Protein AF-A0A3D6EJQ8-F1 (afdb_monomer)

Secondary structure (DSSP, 8-state):
--------EEEEE---TTS--EEEEEEEEETTEEEEEEEETTEEEEEEES--TT--HHHHHHHS-HHHHHHHHHTT----HHHHHHHHHHHHHHHHHHHHHHH-

Foldseek 3Di:
DDDDDFDKDWDWDPPQPPWAIKIWIKGQPDQQWIKIWIDTPNDIFIAITPHQPRDGPLVSLLPDDLLVVLPRRCDPPDDDPVVSVVSSSVSVSSSVVSCVVVVD

Structure (mmCIF, N/CA/C/O backbone):
data_AF-A0A3D6EJQ8-F1
#
_entry.id   AF-A0A3D6EJQ8-F1
#
loop_
_atom_site.group_PDB
_atom_site.id
_atom_site.type_symbol
_atom_site.label_atom_id
_atom_site.label_alt_id
_atom_site.label_comp_id
_atom_site.label_asym_id
_atom_site.label_entity_id
_atom_site.label_seq_id
_atom_site.pdbx_PDB_ins_code
_atom_site.Cartn_x
_atom_site.Cartn_y
_atom_site.Cartn_z
_atom_site.occupancy
_atom_site.B_iso_or_equiv
_atom_site.auth_seq_id
_atom_site.auth_comp_id
_atom_site.auth_asym_id
_atom_site.auth_atom_id
_atom_site.pdbx_PDB_model_num
ATOM 1 N N . MET A 1 1 ? -11.496 0.581 -29.622 1.00 76.62 1 MET A N 1
ATOM 2 C CA . MET A 1 1 ? -11.106 0.164 -28.257 1.00 76.62 1 MET A CA 1
ATOM 3 C C . MET A 1 1 ? -9.927 -0.787 -28.385 1.00 76.62 1 MET A C 1
ATOM 5 O O . MET A 1 1 ? -10.052 -1.755 -29.121 1.00 76.62 1 MET A O 1
ATOM 9 N N . ARG A 1 2 ? -8.780 -0.485 -27.765 1.00 83.88 2 ARG A N 1
ATOM 10 C CA . ARG A 1 2 ? -7.603 -1.372 -27.737 1.00 83.88 2 ARG A CA 1
ATOM 11 C C . ARG A 1 2 ? -7.478 -1.941 -26.328 1.00 83.88 2 ARG A C 1
ATOM 13 O O . ARG A 1 2 ? -7.532 -1.176 -25.372 1.00 83.88 2 ARG A O 1
ATOM 20 N N . THR A 1 3 ? -7.330 -3.254 -26.213 1.00 88.00 3 THR A N 1
ATOM 21 C CA . THR A 1 3 ? -7.121 -3.951 -24.939 1.00 88.00 3 THR A CA 1
ATOM 22 C C . THR A 1 3 ? -5.643 -4.279 -24.775 1.00 88.00 3 THR A C 1
ATOM 24 O O . THR A 1 3 ? -5.013 -4.780 -25.705 1.00 88.00 3 THR A O 1
ATOM 27 N N . GLU A 1 4 ? -5.096 -4.006 -23.598 1.00 87.50 4 GLU A N 1
ATOM 28 C CA . GLU A 1 4 ? -3.746 -4.404 -23.209 1.00 87.50 4 GLU A CA 1
ATOM 29 C C . GLU A 1 4 ? -3.850 -5.261 -21.951 1.00 87.50 4 GLU A C 1
ATOM 31 O O . GLU A 1 4 ? -4.509 -4.874 -20.986 1.00 87.50 4 GLU A O 1
ATOM 36 N N . HIS A 1 5 ? -3.213 -6.429 -21.972 1.00 83.81 5 HIS A N 1
ATOM 37 C CA . HIS A 1 5 ? -3.108 -7.272 -20.793 1.00 83.81 5 HIS A CA 1
ATOM 38 C C . HIS A 1 5 ? -1.903 -6.822 -19.970 1.00 83.81 5 HIS A C 1
ATOM 40 O O . HIS A 1 5 ? -0.787 -6.782 -20.486 1.00 83.81 5 HIS A O 1
ATOM 46 N N . ARG A 1 6 ? -2.123 -6.498 -18.695 1.00 84.31 6 ARG A N 1
ATOM 47 C CA . ARG A 1 6 ? -1.051 -6.125 -17.769 1.00 84.31 6 ARG A CA 1
ATOM 48 C C . ARG A 1 6 ? -0.988 -7.134 -16.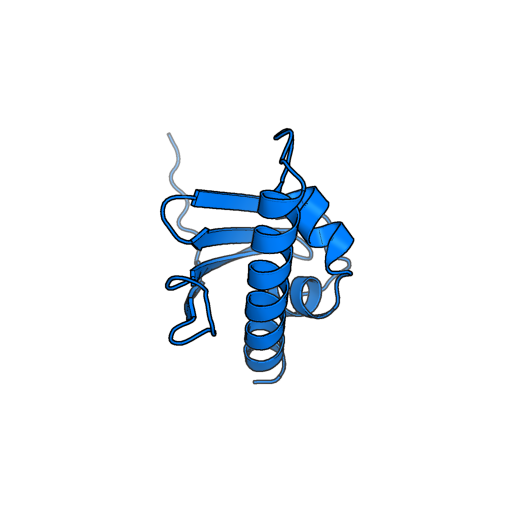628 1.00 84.31 6 ARG A C 1
ATOM 50 O O . ARG A 1 6 ? -2.031 -7.403 -16.032 1.00 84.31 6 ARG A O 1
ATOM 57 N N . PRO A 1 7 ? 0.192 -7.699 -16.327 1.00 88.00 7 PRO A N 1
ATOM 58 C CA . PRO A 1 7 ? 0.337 -8.590 -15.190 1.00 88.00 7 PRO A CA 1
ATOM 59 C C . PRO A 1 7 ? 0.071 -7.832 -13.885 1.00 88.00 7 PRO A C 1
ATOM 61 O O . PRO A 1 7 ? 0.366 -6.642 -13.757 1.00 88.00 7 PRO A O 1
ATOM 64 N N . ALA A 1 8 ? -0.502 -8.539 -12.921 1.00 94.06 8 ALA A N 1
ATOM 65 C CA . ALA A 1 8 ? -0.690 -8.075 -11.558 1.00 94.06 8 ALA A CA 1
ATOM 66 C C . ALA A 1 8 ? -0.383 -9.242 -10.622 1.00 94.06 8 ALA A C 1
ATOM 68 O O . ALA A 1 8 ? -0.795 -10.370 -10.899 1.00 94.06 8 ALA A O 1
ATOM 69 N N . ALA A 1 9 ? 0.328 -8.974 -9.532 1.00 94.62 9 ALA A N 1
ATOM 70 C CA . ALA A 1 9 ? 0.430 -9.920 -8.435 1.00 94.62 9 ALA A CA 1
ATOM 71 C C . ALA A 1 9 ? -0.667 -9.598 -7.419 1.00 94.62 9 ALA A C 1
ATOM 73 O O . ALA A 1 9 ? -0.970 -8.433 -7.164 1.00 94.62 9 ALA A O 1
ATOM 74 N N . ALA A 1 10 ? -1.285 -10.636 -6.869 1.00 95.81 10 ALA A N 1
ATOM 75 C CA . ALA A 1 10 ? -2.322 -10.506 -5.861 1.00 95.81 10 ALA A CA 1
ATOM 76 C C . ALA A 1 10 ? -2.046 -11.491 -4.731 1.00 95.81 10 ALA A C 1
ATOM 78 O O . ALA A 1 10 ? -1.714 -12.650 -4.981 1.00 95.81 10 ALA A O 1
ATOM 79 N N . PHE A 1 11 ? -2.179 -11.023 -3.498 1.00 96.81 11 PHE A N 1
ATOM 80 C CA . PHE A 1 11 ? -2.022 -11.842 -2.306 1.00 96.81 11 PHE A CA 1
ATOM 81 C C . PHE A 1 11 ? -2.914 -11.318 -1.184 1.00 96.81 11 PHE A C 1
ATOM 83 O O . PHE A 1 11 ? -3.415 -10.193 -1.233 1.00 96.81 11 PHE A O 1
ATOM 90 N N . VAL A 1 12 ? -3.128 -12.160 -0.177 1.00 97.88 12 VAL A N 1
ATOM 91 C CA . VAL A 1 12 ? -3.998 -11.857 0.958 1.00 97.88 12 VAL A CA 1
ATOM 92 C C . VAL A 1 12 ? -3.186 -11.974 2.235 1.00 97.88 12 VAL A C 1
ATOM 94 O O . VAL A 1 12 ? -2.574 -13.012 2.481 1.00 97.88 12 VAL A O 1
ATOM 97 N N . LEU A 1 13 ? -3.194 -10.924 3.054 1.00 97.69 13 LEU A N 1
ATOM 98 C CA . LEU A 1 13 ? -2.710 -11.015 4.427 1.00 97.69 13 LEU A CA 1
ATOM 99 C C . LEU A 1 13 ? -3.844 -11.539 5.306 1.00 97.69 13 LEU A C 1
ATOM 101 O O . LEU A 1 13 ? -4.893 -10.900 5.427 1.00 97.69 13 LEU A O 1
ATOM 105 N N . LEU A 1 14 ? -3.619 -12.699 5.911 1.00 96.50 14 LEU A N 1
ATOM 106 C CA . LEU A 1 14 ? -4.532 -13.333 6.856 1.00 96.50 14 LEU A CA 1
ATOM 107 C C . LEU A 1 14 ? -3.998 -13.174 8.281 1.00 96.50 14 LEU A C 1
ATOM 109 O O . LEU A 1 14 ? -2.811 -12.936 8.482 1.00 96.50 14 LEU A O 1
ATOM 113 N N . GLU A 1 15 ? -4.892 -13.303 9.261 1.00 95.25 15 GLU A N 1
ATOM 114 C CA . GLU A 1 15 ? -4.539 -13.374 10.689 1.00 95.25 15 GLU A CA 1
ATOM 115 C C . GLU A 1 15 ? -3.775 -12.150 11.233 1.00 95.25 15 GLU A C 1
ATOM 117 O O . GLU A 1 15 ? -3.103 -12.228 12.261 1.00 95.25 15 GLU A O 1
ATOM 122 N N . VAL A 1 16 ? -3.916 -10.983 10.593 1.00 96.75 16 VAL A N 1
ATOM 123 C CA . VAL A 1 16 ? -3.346 -9.730 11.104 1.00 96.75 16 VAL A CA 1
ATOM 124 C C . VAL A 1 16 ? -4.162 -9.267 12.322 1.00 96.75 16 VAL A C 1
ATOM 126 O O . VAL A 1 16 ? -5.358 -8.994 12.183 1.00 96.75 16 VAL A O 1
ATOM 129 N N . PRO A 1 17 ? -3.568 -9.143 13.527 1.00 95.06 17 PRO A N 1
ATOM 130 C CA . PRO A 1 17 ? -4.331 -8.877 14.743 1.00 95.06 17 PRO A CA 1
ATOM 131 C C . PRO A 1 17 ? -5.204 -7.619 14.660 1.00 95.06 17 PRO A C 1
ATOM 133 O O . PRO A 1 17 ? -4.719 -6.495 14.482 1.00 95.06 17 PRO A O 1
ATOM 136 N N . GLY A 1 18 ? -6.513 -7.819 14.836 1.00 94.25 18 GLY A N 1
ATOM 137 C CA . GLY A 1 18 ? -7.519 -6.760 14.857 1.00 94.25 18 GLY A CA 1
ATOM 138 C C . GLY A 1 18 ? -7.747 -6.067 13.511 1.00 94.25 18 GLY A C 1
ATOM 139 O O . GLY A 1 18 ? -8.128 -4.894 13.530 1.00 94.25 18 GLY A O 1
ATOM 140 N N . LEU A 1 19 ? -7.453 -6.736 12.392 1.00 97.12 19 LEU A N 1
ATOM 141 C CA . LEU A 1 19 ? -7.822 -6.334 11.034 1.00 97.12 19 LEU A CA 1
ATOM 142 C C . LEU A 1 19 ? -8.520 -7.503 10.329 1.00 97.12 19 LEU A C 1
ATOM 144 O O . LEU A 1 19 ? -8.193 -8.666 10.558 1.00 97.12 19 LEU A O 1
ATOM 148 N N . ASP A 1 20 ? -9.471 -7.182 9.461 1.00 97.44 20 ASP A N 1
ATOM 149 C CA . ASP A 1 20 ? -10.025 -8.130 8.498 1.00 97.44 20 ASP A CA 1
ATOM 150 C C . ASP A 1 20 ? -8.960 -8.536 7.462 1.00 97.44 20 ASP A C 1
ATOM 152 O O . ASP A 1 20 ? -7.960 -7.823 7.307 1.00 97.44 20 ASP A O 1
ATOM 156 N N . PRO A 1 21 ? -9.159 -9.644 6.721 1.00 98.06 21 PRO A N 1
ATOM 157 C CA . PRO A 1 21 ? -8.275 -10.020 5.624 1.00 98.06 21 PRO A CA 1
ATOM 158 C C . PRO A 1 21 ? -7.985 -8.844 4.688 1.00 98.06 21 PRO A C 1
ATOM 160 O O . PRO A 1 21 ? -8.900 -8.140 4.251 1.00 98.06 21 PRO A O 1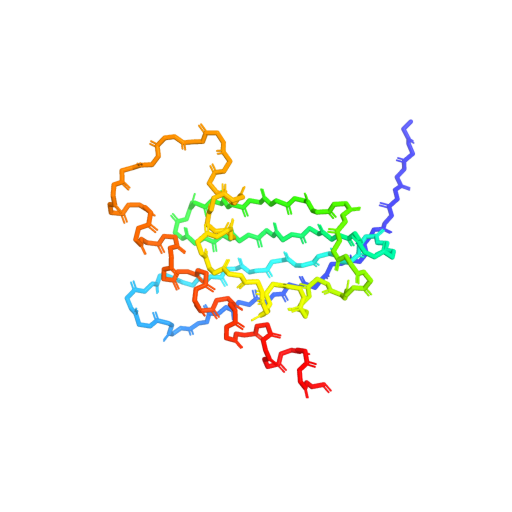
ATOM 163 N N . ILE A 1 22 ? -6.703 -8.632 4.393 1.00 98.44 22 ILE A N 1
ATOM 164 C CA . ILE A 1 22 ? -6.246 -7.519 3.560 1.00 98.44 22 ILE A CA 1
ATOM 165 C C . ILE A 1 22 ? -5.886 -8.083 2.190 1.00 98.44 22 ILE A C 1
ATOM 167 O O . ILE A 1 22 ? -4.876 -8.775 2.052 1.00 98.44 22 ILE A O 1
ATOM 171 N N . ASN A 1 23 ? -6.692 -7.782 1.174 1.00 98.25 23 ASN A N 1
ATOM 172 C CA . ASN A 1 23 ? -6.356 -8.108 -0.208 1.00 98.25 23 ASN A CA 1
ATOM 173 C C . ASN A 1 23 ? -5.414 -7.037 -0.751 1.00 98.25 23 ASN A C 1
ATOM 175 O O . ASN A 1 23 ? -5.713 -5.844 -0.681 1.00 98.25 23 ASN A O 1
ATOM 179 N N . VAL A 1 24 ? -4.285 -7.460 -1.308 1.00 98.31 24 VAL A N 1
ATOM 180 C CA . VAL A 1 24 ? -3.275 -6.571 -1.876 1.00 98.31 24 VAL A CA 1
ATOM 181 C C . VAL A 1 24 ? -3.036 -6.963 -3.319 1.00 98.31 24 VAL A C 1
ATOM 183 O O . VAL A 1 24 ? -2.732 -8.116 -3.616 1.00 98.31 24 VAL A O 1
ATOM 186 N N . ILE A 1 25 ? -3.156 -5.990 -4.217 1.00 97.81 25 ILE A N 1
ATOM 187 C CA . ILE A 1 25 ? -2.858 -6.147 -5.638 1.00 97.81 25 ILE A CA 1
ATOM 188 C C . ILE A 1 25 ? -1.764 -5.149 -6.000 1.00 97.81 25 ILE A C 1
ATOM 190 O O . ILE A 1 25 ? -1.899 -3.941 -5.779 1.00 97.81 25 ILE A O 1
ATOM 194 N N . THR A 1 26 ? -0.683 -5.656 -6.579 1.00 96.69 26 THR A N 1
ATOM 195 C CA . THR A 1 26 ? 0.456 -4.875 -7.052 1.00 96.69 26 THR A CA 1
ATOM 196 C C . THR A 1 26 ? 0.593 -4.990 -8.558 1.00 96.69 26 THR A C 1
ATOM 198 O O . THR A 1 26 ? 0.402 -6.052 -9.154 1.00 96.69 26 THR A O 1
ATOM 201 N N . GLN A 1 27 ? 0.928 -3.872 -9.191 1.00 95.25 27 GLN A N 1
ATOM 202 C CA . GLN A 1 27 ? 1.227 -3.820 -10.615 1.00 95.25 27 GLN A CA 1
ATOM 203 C C . GLN A 1 27 ? 2.503 -3.013 -10.820 1.00 95.25 27 GLN A C 1
ATOM 205 O O . GLN A 1 27 ? 2.508 -1.813 -10.549 1.00 95.25 27 GLN A O 1
ATOM 210 N N . ASP A 1 28 ? 3.557 -3.649 -11.323 1.00 93.69 28 ASP A N 1
ATOM 211 C CA . ASP A 1 28 ? 4.719 -2.959 -11.883 1.00 93.69 28 ASP A CA 1
ATOM 212 C C . ASP A 1 28 ? 4.386 -2.587 -13.335 1.00 93.69 28 ASP A C 1
ATOM 214 O O . ASP A 1 28 ? 4.196 -3.453 -14.191 1.00 93.69 28 ASP A O 1
ATOM 218 N N . LEU A 1 29 ? 4.216 -1.291 -13.599 1.00 90.19 29 LEU A N 1
ATOM 219 C CA . LEU A 1 29 ? 3.650 -0.775 -14.853 1.00 90.19 29 LEU A CA 1
ATOM 220 C C . LEU A 1 29 ? 4.708 -0.243 -15.827 1.00 90.19 29 LEU A C 1
ATOM 222 O O . LEU A 1 29 ? 4.396 -0.018 -16.995 1.00 90.19 29 LEU A O 1
ATOM 226 N N . GLY A 1 30 ? 5.944 -0.080 -15.366 1.00 84.38 30 GLY A N 1
ATOM 227 C CA . GLY A 1 30 ? 7.064 0.413 -16.154 1.00 84.38 30 GLY A CA 1
ATOM 228 C C . GLY A 1 30 ? 8.272 0.723 -15.268 1.00 84.38 30 GLY A C 1
ATOM 229 O O . GLY A 1 30 ? 8.204 0.564 -14.046 1.00 84.38 30 GLY A O 1
ATOM 230 N N . PRO A 1 31 ? 9.395 1.173 -15.852 1.00 80.81 31 PRO A N 1
ATOM 231 C CA . PRO A 1 31 ? 10.553 1.609 -15.081 1.00 80.81 31 PRO A CA 1
ATOM 232 C C . PRO A 1 31 ? 10.168 2.765 -14.149 1.00 80.81 31 PRO A C 1
ATOM 234 O O . PRO A 1 31 ? 9.857 3.857 -14.611 1.00 80.81 31 PRO A O 1
ATOM 237 N N . SER A 1 32 ? 10.224 2.544 -12.834 1.00 89.12 32 SER A N 1
ATOM 238 C CA . SER A 1 32 ? 9.779 3.508 -11.810 1.00 89.12 32 SER A CA 1
ATOM 239 C C . SER A 1 32 ? 8.271 3.793 -11.779 1.00 89.12 32 SER A C 1
ATOM 241 O O . SER A 1 32 ? 7.869 4.795 -11.184 1.00 89.12 32 SER A O 1
ATOM 243 N N . GLU A 1 33 ? 7.435 2.941 -12.377 1.00 94.31 33 GLU A N 1
ATOM 244 C CA . GLU A 1 33 ? 5.979 3.113 -12.385 1.00 94.31 33 GLU A CA 1
ATOM 245 C C . GLU A 1 33 ? 5.268 1.913 -11.766 1.00 94.31 33 GLU A C 1
ATOM 247 O O . GLU A 1 33 ? 5.540 0.762 -12.112 1.00 94.31 33 GLU A O 1
ATOM 252 N N . GLY A 1 34 ? 4.314 2.169 -10.874 1.00 95.50 34 GLY A N 1
ATOM 253 C CA . GLY A 1 34 ? 3.591 1.097 -10.208 1.00 95.50 34 GLY A CA 1
ATOM 254 C C . GLY A 1 34 ? 2.258 1.525 -9.618 1.00 95.50 34 GLY A C 1
ATOM 255 O O . GLY A 1 34 ? 2.006 2.703 -9.360 1.00 95.50 34 GLY A O 1
ATOM 256 N N . ARG A 1 35 ? 1.374 0.550 -9.414 1.00 97.25 35 ARG A N 1
ATOM 257 C CA . ARG A 1 35 ? 0.071 0.740 -8.775 1.00 97.25 35 ARG A CA 1
ATOM 258 C C . ARG A 1 35 ? -0.123 -0.254 -7.644 1.00 97.25 35 ARG A C 1
ATOM 260 O O . ARG A 1 35 ? 0.025 -1.456 -7.843 1.00 97.25 35 ARG A O 1
ATOM 267 N N . LEU A 1 36 ? -0.534 0.268 -6.495 1.00 97.81 36 LEU A N 1
ATOM 268 C CA . LEU A 1 36 ? -0.967 -0.513 -5.345 1.00 97.81 36 LEU A CA 1
ATOM 269 C C . LEU A 1 36 ? -2.476 -0.367 -5.183 1.00 97.81 36 LEU A C 1
ATOM 271 O O . LEU A 1 36 ? -2.997 0.749 -5.255 1.00 97.81 36 LEU A O 1
ATOM 275 N N . ILE A 1 37 ? -3.159 -1.482 -4.956 1.00 98.12 37 ILE A N 1
ATOM 276 C CA . ILE A 1 37 ? -4.570 -1.536 -4.581 1.00 98.12 37 ILE A CA 1
ATOM 277 C C . ILE A 1 37 ? -4.660 -2.386 -3.318 1.00 98.12 37 ILE A C 1
ATOM 279 O O . ILE A 1 37 ? -4.110 -3.484 -3.270 1.00 98.12 37 ILE A O 1
ATOM 283 N N . ILE A 1 38 ? -5.330 -1.863 -2.300 1.00 98.25 38 ILE A N 1
ATOM 284 C CA . ILE A 1 38 ? -5.558 -2.535 -1.027 1.00 98.25 38 ILE A CA 1
ATOM 285 C C . ILE A 1 38 ? -7.054 -2.549 -0.770 1.00 98.25 38 ILE A C 1
ATOM 287 O O . ILE A 1 38 ? -7.693 -1.503 -0.860 1.00 98.25 38 ILE A O 1
ATOM 291 N N . GLU A 1 39 ? -7.596 -3.699 -0.400 1.00 98.06 39 GLU A N 1
ATOM 292 C CA . GLU A 1 39 ? -8.965 -3.836 0.079 1.00 98.06 39 GLU A CA 1
ATOM 293 C C . GLU A 1 39 ? -8.971 -4.474 1.469 1.00 98.06 39 GLU A C 1
ATOM 295 O O . GLU A 1 39 ? -8.290 -5.470 1.705 1.00 98.06 39 GLU A O 1
ATOM 300 N N . CYS A 1 40 ? -9.738 -3.897 2.391 1.00 97.75 40 CYS A N 1
ATOM 301 C CA . CYS A 1 40 ? -9.941 -4.432 3.735 1.00 97.75 40 CYS A CA 1
ATOM 302 C C . CYS A 1 40 ? -11.319 -3.985 4.246 1.00 97.75 40 CYS A C 1
ATOM 304 O O . CYS A 1 40 ? -11.651 -2.801 4.174 1.00 97.75 40 CYS A O 1
ATOM 306 N N . PHE A 1 41 ? -12.134 -4.929 4.727 1.00 94.25 41 PHE A N 1
ATOM 307 C CA . PHE A 1 41 ? -13.487 -4.685 5.254 1.00 94.25 41 PHE A CA 1
ATOM 308 C C . PHE A 1 41 ? -14.368 -3.774 4.368 1.00 94.25 41 PHE A C 1
ATOM 310 O O . PHE A 1 41 ? -14.897 -2.753 4.812 1.00 94.25 41 PHE A O 1
ATOM 317 N N . GLY A 1 42 ? -14.486 -4.104 3.076 1.00 90.81 42 GLY A N 1
ATOM 318 C CA . GLY A 1 42 ? -15.313 -3.358 2.114 1.00 90.81 42 GLY A CA 1
ATOM 319 C C . GLY A 1 42 ? -14.810 -1.948 1.773 1.00 90.81 42 GLY A C 1
ATOM 320 O O . GLY A 1 42 ? -15.469 -1.229 1.023 1.00 90.81 42 GLY A O 1
ATOM 321 N N . GLN A 1 43 ? -13.658 -1.539 2.309 1.00 94.12 43 GLN A N 1
ATOM 322 C CA . GLN A 1 43 ? -12.956 -0.322 1.919 1.00 94.12 43 GLN A CA 1
ATOM 323 C C . GLN A 1 43 ? -11.839 -0.663 0.942 1.00 94.12 43 GLN A C 1
ATOM 325 O O . GLN A 1 43 ? -11.203 -1.711 1.051 1.00 94.12 43 GLN A O 1
ATOM 330 N N . THR A 1 44 ? -11.572 0.250 0.011 1.00 95.94 44 THR A N 1
ATOM 331 C CA . THR A 1 44 ? -10.507 0.098 -0.977 1.00 95.94 44 THR A CA 1
ATOM 332 C C . THR A 1 44 ? -9.699 1.378 -1.080 1.00 95.94 44 THR A C 1
ATOM 334 O O . THR A 1 44 ? -10.255 2.473 -1.173 1.00 95.94 44 THR A O 1
ATOM 337 N N . TRP A 1 45 ? -8.381 1.229 -1.130 1.00 97.25 45 TRP A N 1
ATOM 338 C CA . TRP A 1 45 ? -7.443 2.309 -1.385 1.00 97.25 45 TRP A CA 1
ATOM 339 C C . TRP A 1 45 ? -6.573 1.940 -2.572 1.00 97.25 45 TRP A C 1
ATOM 341 O O . TRP A 1 45 ? -6.040 0.836 -2.644 1.00 97.25 45 TRP A O 1
ATOM 351 N N . SER A 1 46 ? -6.412 2.867 -3.508 1.00 97.06 46 SER A N 1
ATOM 352 C CA . SER A 1 46 ? -5.566 2.647 -4.673 1.00 97.06 46 SER A CA 1
ATOM 353 C C . SER A 1 46 ? -4.770 3.889 -4.994 1.00 97.06 46 SER A C 1
ATOM 355 O O . SER A 1 46 ? -5.328 4.988 -5.006 1.00 97.06 46 SER A O 1
ATOM 357 N N . TYR A 1 47 ? -3.496 3.716 -5.320 1.00 97.81 47 TYR A N 1
ATOM 358 C CA . TYR A 1 47 ? -2.678 4.819 -5.790 1.00 97.81 47 TYR A CA 1
ATOM 359 C C . TYR A 1 47 ? 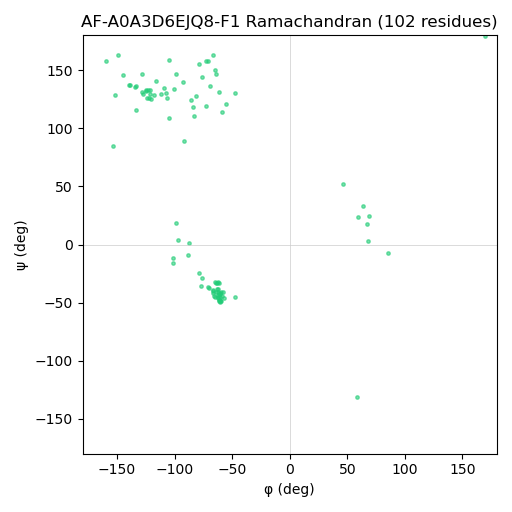-1.684 4.357 -6.852 1.00 97.81 47 TYR A C 1
ATOM 361 O O . TYR A 1 47 ? -1.191 3.228 -6.830 1.00 97.81 47 TYR A O 1
ATOM 369 N N . TYR A 1 48 ? -1.427 5.251 -7.803 1.00 96.75 48 TYR A N 1
ATOM 370 C CA . TYR A 1 48 ? -0.461 5.073 -8.877 1.00 96.75 48 TYR A CA 1
ATOM 371 C C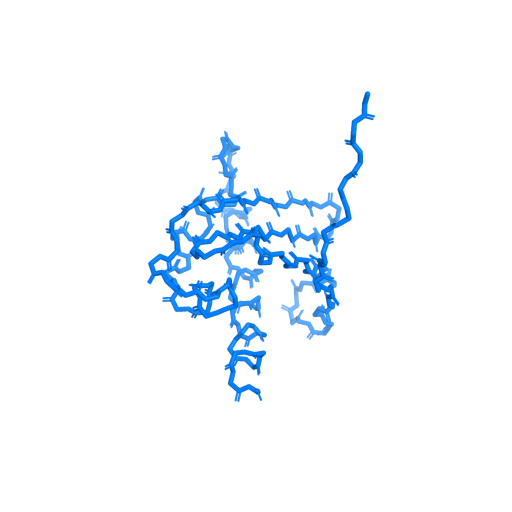 . TYR A 1 48 ? 0.714 6.028 -8.679 1.00 96.75 48 TYR A C 1
ATOM 373 O O . TYR A 1 48 ? 0.523 7.239 -8.544 1.00 96.75 48 TYR A O 1
ATOM 381 N N . TRP A 1 49 ? 1.925 5.488 -8.731 1.00 96.81 49 TRP A N 1
ATOM 382 C CA . TRP A 1 49 ? 3.160 6.257 -8.776 1.00 96.81 49 TRP A CA 1
ATOM 383 C C . TRP A 1 49 ? 3.750 6.176 -10.179 1.00 96.81 49 TRP A C 1
ATOM 385 O O . TRP A 1 49 ? 3.980 5.084 -10.684 1.00 96.81 49 TRP A O 1
ATOM 395 N N . GLY A 1 50 ? 4.023 7.336 -10.781 1.00 95.00 50 GLY A N 1
ATOM 396 C CA . GLY A 1 50 ? 4.761 7.446 -12.047 1.00 95.00 50 GLY A CA 1
ATOM 397 C C . GLY A 1 50 ? 6.253 7.754 -11.873 1.00 95.00 50 GLY A C 1
ATOM 398 O O . GLY A 1 50 ? 6.940 8.026 -12.847 1.00 95.00 50 GLY A O 1
ATOM 399 N N . ALA A 1 51 ? 6.738 7.811 -10.628 1.00 92.12 51 ALA A N 1
ATOM 400 C CA . ALA A 1 51 ? 8.128 8.121 -10.307 1.00 92.12 51 ALA A CA 1
ATOM 401 C C . ALA A 1 51 ? 8.527 7.490 -8.960 1.00 92.12 51 ALA A C 1
ATOM 403 O O . ALA A 1 51 ? 8.458 8.134 -7.916 1.00 92.12 51 ALA A O 1
ATOM 404 N N . MET A 1 52 ? 8.936 6.221 -8.995 1.00 94.12 52 MET A N 1
ATOM 405 C CA . MET A 1 52 ? 9.430 5.435 -7.848 1.00 94.12 52 MET A CA 1
ATOM 406 C C . MET A 1 52 ? 10.969 5.364 -7.776 1.00 94.12 52 MET A C 1
ATOM 408 O O . MET A 1 52 ? 11.525 4.481 -7.136 1.00 94.12 52 MET A O 1
ATOM 412 N N . GLY A 1 53 ? 11.682 6.263 -8.464 1.00 87.25 53 GLY A N 1
ATOM 413 C CA . GLY A 1 53 ? 13.144 6.373 -8.348 1.00 87.25 53 GLY A CA 1
ATOM 414 C C . GLY A 1 53 ? 13.931 5.138 -8.811 1.00 87.25 53 GLY A C 1
ATOM 415 O O . GLY A 1 53 ? 14.969 4.831 -8.238 1.00 87.25 53 GLY A O 1
ATOM 416 N N . GLY A 1 54 ? 13.443 4.417 -9.822 1.00 86.44 54 GLY A N 1
ATOM 417 C CA . GLY A 1 54 ? 14.078 3.209 -10.362 1.00 86.44 54 GLY A CA 1
ATOM 418 C C . GLY A 1 54 ? 13.739 1.913 -9.624 1.00 86.44 54 GLY A C 1
ATOM 419 O O . GLY A 1 54 ? 14.096 0.844 -10.112 1.00 86.44 54 GLY A O 1
ATOM 420 N N . GLN A 1 55 ? 13.041 1.989 -8.490 1.00 88.88 55 GLN A N 1
ATOM 421 C CA . GLN A 1 55 ? 12.664 0.825 -7.691 1.00 88.88 55 GLN A CA 1
ATOM 422 C C . GLN A 1 55 ? 11.459 0.089 -8.282 1.00 88.88 55 GLN A C 1
ATOM 424 O O . GLN A 1 55 ? 10.614 0.688 -8.960 1.00 88.88 55 GLN A O 1
ATOM 429 N N . ARG A 1 56 ? 11.350 -1.206 -7.967 1.00 91.88 56 ARG A N 1
ATOM 430 C CA . ARG A 1 56 ? 10.089 -1.949 -8.123 1.00 91.88 56 ARG A CA 1
ATOM 431 C C . ARG A 1 56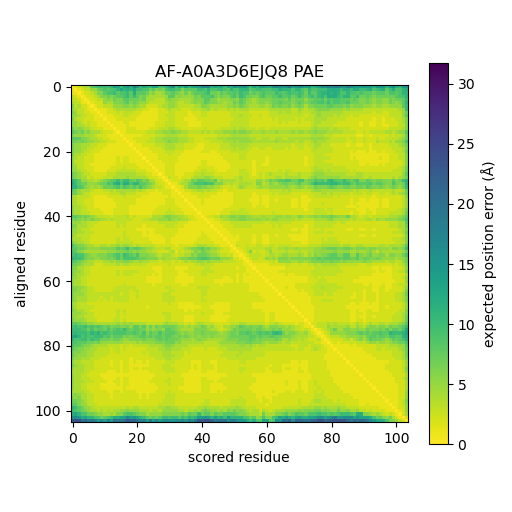 ? 9.077 -1.493 -7.077 1.00 91.88 56 ARG A C 1
ATOM 433 O O . ARG A 1 56 ? 9.451 -0.991 -6.016 1.00 91.88 56 ARG A O 1
ATOM 440 N N . LEU A 1 57 ? 7.789 -1.712 -7.337 1.00 95.00 57 LEU A N 1
ATOM 441 C CA . LEU A 1 57 ? 6.731 -1.265 -6.431 1.00 95.00 57 LEU A CA 1
ATOM 442 C C . LEU A 1 57 ? 6.879 -1.853 -5.018 1.00 95.00 57 LEU A C 1
ATOM 444 O O . LEU A 1 57 ? 6.689 -1.132 -4.041 1.00 95.00 57 LEU A O 1
ATOM 448 N N . ALA A 1 58 ? 7.241 -3.135 -4.899 1.00 94.19 58 ALA A N 1
ATOM 449 C CA . ALA A 1 58 ? 7.421 -3.785 -3.599 1.00 94.19 58 ALA A CA 1
ATOM 450 C C . ALA A 1 58 ? 8.522 -3.106 -2.763 1.00 94.19 58 ALA A C 1
ATOM 452 O O . ALA A 1 58 ? 8.289 -2.749 -1.610 1.00 94.19 58 ALA A O 1
ATOM 453 N N . GLU A 1 59 ? 9.686 -2.844 -3.365 1.00 94.88 59 GLU A N 1
ATOM 454 C CA . GLU A 1 59 ? 10.815 -2.151 -2.728 1.00 94.88 59 GLU A CA 1
ATOM 455 C C . GLU A 1 59 ? 10.444 -0.717 -2.326 1.00 94.88 59 GLU A C 1
ATOM 457 O O . GLU A 1 59 ? 10.709 -0.283 -1.200 1.00 94.88 59 GLU A O 1
ATOM 462 N N . PHE A 1 60 ? 9.780 0.007 -3.231 1.00 95.88 60 PHE A N 1
ATOM 463 C CA . PHE A 1 60 ? 9.340 1.378 -2.996 1.00 95.88 60 PHE A CA 1
ATOM 464 C C . PHE A 1 60 ? 8.363 1.461 -1.819 1.00 95.88 60 PHE A C 1
ATOM 466 O O . PHE A 1 60 ? 8.541 2.271 -0.90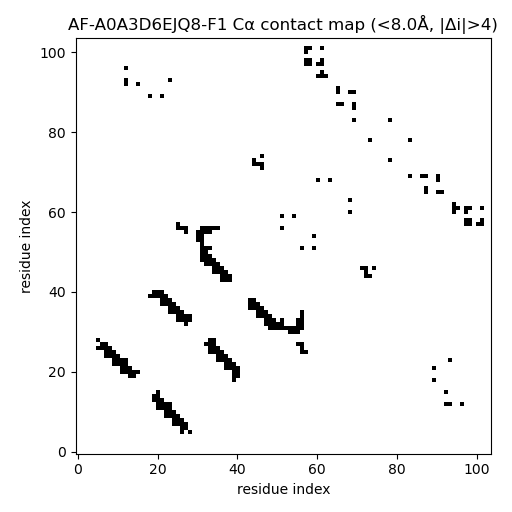8 1.00 95.88 60 PHE A O 1
ATOM 473 N N . VAL A 1 61 ? 7.347 0.594 -1.784 1.00 96.75 61 VAL A N 1
ATOM 474 C CA . VAL A 1 61 ? 6.358 0.563 -0.695 1.00 96.75 61 VAL A CA 1
ATOM 475 C C . VAL A 1 61 ? 7.007 0.129 0.622 1.00 96.75 61 VAL A C 1
ATOM 477 O O . VAL A 1 61 ? 6.746 0.740 1.658 1.00 96.75 61 VAL A O 1
ATOM 480 N N . ALA A 1 62 ? 7.885 -0.877 0.599 1.00 96.44 62 ALA A N 1
ATOM 481 C CA . ALA A 1 62 ? 8.574 -1.393 1.784 1.00 96.44 62 ALA A CA 1
ATOM 482 C C . ALA A 1 62 ? 9.468 -0.352 2.488 1.00 96.44 62 ALA A C 1
ATOM 484 O O . ALA A 1 62 ? 9.617 -0.401 3.717 1.00 96.44 62 ALA A O 1
ATOM 485 N N . THR A 1 63 ? 10.059 0.564 1.713 1.00 95.44 63 THR A N 1
ATOM 486 C CA . THR A 1 63 ? 11.025 1.577 2.183 1.00 95.44 63 THR A CA 1
ATOM 487 C C . THR A 1 63 ? 10.426 2.973 2.363 1.00 95.44 63 THR A C 1
ATOM 489 O O . THR A 1 63 ? 11.021 3.807 3.044 1.00 95.44 63 THR A O 1
ATOM 492 N N . SER A 1 64 ? 9.245 3.232 1.797 1.00 96.88 64 SER A N 1
ATOM 493 C CA . SER A 1 64 ? 8.554 4.515 1.935 1.00 96.88 64 SER A CA 1
ATOM 494 C C . SER A 1 64 ? 8.129 4.804 3.374 1.00 96.88 64 SER A C 1
ATOM 496 O O . SER A 1 64 ? 7.779 3.909 4.145 1.00 96.88 64 SER A O 1
ATOM 498 N N . ASP A 1 65 ? 8.072 6.090 3.714 1.00 96.81 65 ASP A N 1
ATOM 499 C CA . ASP A 1 65 ? 7.499 6.525 4.981 1.00 96.81 65 ASP A CA 1
ATOM 500 C C . ASP A 1 65 ? 6.002 6.132 5.069 1.00 96.81 65 ASP A C 1
ATOM 502 O O . ASP A 1 65 ? 5.234 6.406 4.134 1.00 96.81 65 ASP A O 1
ATOM 506 N N . PRO A 1 66 ? 5.541 5.512 6.172 1.00 96.12 66 PRO A N 1
ATOM 507 C CA . PRO A 1 66 ? 4.155 5.061 6.282 1.00 96.12 66 PRO A CA 1
ATOM 508 C C . PRO A 1 66 ? 3.139 6.208 6.226 1.00 96.12 66 PRO A C 1
ATOM 510 O O . PRO A 1 66 ? 2.039 6.034 5.697 1.00 96.12 66 PRO A O 1
ATOM 513 N N . SER A 1 67 ? 3.487 7.394 6.744 1.00 95.19 67 SER A N 1
ATOM 514 C CA . SER A 1 67 ? 2.596 8.559 6.717 1.00 95.19 67 SER A CA 1
ATOM 515 C C . SER A 1 67 ? 2.447 9.118 5.300 1.00 95.19 67 SER A C 1
ATOM 517 O O . SER A 1 67 ? 1.339 9.482 4.894 1.00 95.19 67 SER A O 1
ATOM 519 N N . TYR A 1 68 ? 3.525 9.088 4.509 1.00 96.00 68 TYR A N 1
ATOM 520 C CA . TYR A 1 68 ? 3.479 9.393 3.081 1.00 96.00 68 TYR A CA 1
ATOM 521 C C . TYR A 1 68 ? 2.543 8.434 2.336 1.00 96.00 68 TYR A C 1
ATOM 523 O O . TYR A 1 68 ? 1.661 8.889 1.603 1.00 96.00 68 TYR A O 1
ATOM 531 N N . LEU A 1 69 ? 2.679 7.122 2.553 1.00 97.19 69 LEU A N 1
ATOM 532 C CA . LEU A 1 69 ? 1.813 6.123 1.918 1.00 97.19 69 LEU A CA 1
ATOM 533 C C . LEU A 1 69 ? 0.344 6.312 2.302 1.00 97.19 69 LEU A C 1
ATOM 535 O O . LEU A 1 69 ? -0.516 6.325 1.420 1.00 97.19 69 LEU A O 1
ATOM 539 N N . CYS A 1 70 ? 0.057 6.528 3.590 1.00 95.94 70 CYS A N 1
ATOM 540 C CA . CYS A 1 70 ? -1.297 6.816 4.063 1.00 95.94 70 CYS A CA 1
ATOM 541 C C . CYS A 1 70 ? -1.881 8.048 3.365 1.00 95.94 70 CYS A C 1
ATOM 543 O O . CYS A 1 70 ? -3.006 7.994 2.882 1.00 95.94 70 CYS A O 1
ATOM 545 N N . SER A 1 71 ? -1.108 9.133 3.251 1.00 94.75 71 SER A N 1
ATOM 546 C CA . SER A 1 71 ? -1.532 10.358 2.561 1.00 94.75 71 SER A CA 1
ATOM 547 C C . SER A 1 71 ? -1.862 10.109 1.085 1.00 94.75 71 SER A C 1
ATOM 549 O O . SER A 1 71 ? -2.889 10.572 0.586 1.00 94.75 71 SER A O 1
ATOM 551 N N . LYS A 1 72 ? -1.039 9.319 0.383 1.00 96.56 72 LYS A N 1
ATOM 552 C CA . LYS A 1 72 ? -1.299 8.956 -1.018 1.00 96.56 72 LYS A CA 1
ATOM 553 C C . LYS A 1 72 ? -2.552 8.102 -1.178 1.00 96.56 72 LYS A C 1
ATOM 555 O O . LYS A 1 72 ? -3.373 8.388 -2.044 1.00 96.56 72 LYS A O 1
ATOM 560 N N . LEU A 1 73 ? -2.715 7.094 -0.331 1.00 95.62 73 LEU A N 1
ATOM 561 C CA . LEU A 1 73 ? -3.815 6.133 -0.417 1.00 95.62 73 LEU A CA 1
ATOM 562 C C . LEU A 1 73 ? -5.146 6.692 0.089 1.00 9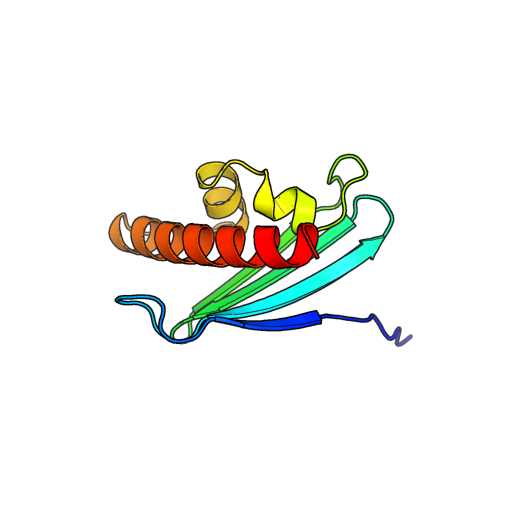5.62 73 LEU A C 1
ATOM 564 O O . LEU A 1 73 ? -6.195 6.325 -0.430 1.00 95.62 73 LEU A O 1
ATOM 568 N N . GLN A 1 74 ? -5.113 7.632 1.032 1.00 93.06 74 GLN A N 1
ATOM 569 C CA . GLN A 1 74 ? -6.278 8.414 1.441 1.00 93.06 74 GLN A CA 1
ATOM 570 C C . GLN A 1 74 ? -6.832 9.270 0.287 1.00 93.06 74 GLN A C 1
ATOM 572 O O . GLN A 1 74 ? -8.041 9.513 0.215 1.00 93.06 74 GLN A O 1
ATOM 577 N N . GLY A 1 75 ? -5.968 9.736 -0.621 1.00 88.31 75 GLY A N 1
ATOM 578 C CA . GLY A 1 75 ? -6.358 10.586 -1.743 1.00 88.31 75 GLY A CA 1
ATOM 579 C C . GLY A 1 75 ? -7.042 11.874 -1.275 1.00 88.31 75 GLY A C 1
ATOM 580 O O . GLY A 1 75 ? -6.557 12.567 -0.384 1.00 88.31 75 GLY A O 1
ATOM 581 N N . CYS A 1 76 ? -8.191 12.204 -1.871 1.00 82.88 76 CYS A N 1
ATOM 582 C CA . CYS A 1 76 ? -8.971 13.395 -1.511 1.00 82.88 76 CYS A CA 1
ATOM 583 C C . CYS A 1 76 ? -9.974 13.162 -0.365 1.00 82.88 76 CYS A C 1
ATOM 585 O O . CYS A 1 76 ? -10.724 14.077 -0.019 1.00 82.88 76 CYS A O 1
ATOM 587 N N . ALA A 1 77 ? -10.036 11.958 0.214 1.00 84.44 77 ALA A N 1
ATOM 588 C CA . ALA A 1 77 ? -10.978 11.668 1.288 1.00 84.44 77 ALA A CA 1
ATOM 589 C C . ALA A 1 77 ? -10.589 12.419 2.568 1.00 84.44 77 ALA A C 1
ATOM 591 O O . ALA A 1 77 ? -9.425 12.442 2.967 1.00 84.44 77 ALA A O 1
ATOM 592 N N . ARG A 1 78 ? -11.566 13.008 3.262 1.00 86.38 78 ARG A 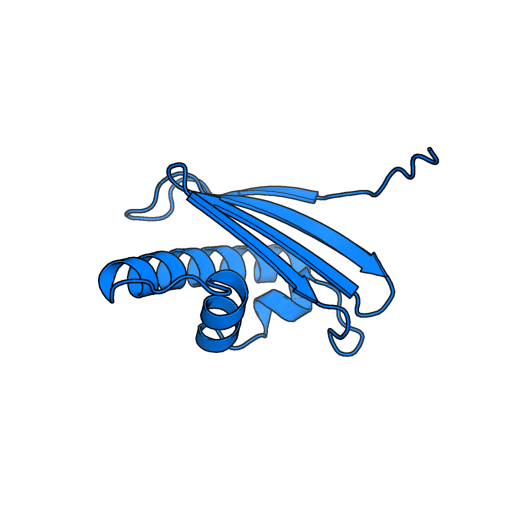N 1
ATOM 593 C CA . ARG A 1 78 ? -11.349 13.586 4.594 1.00 86.38 78 ARG A CA 1
ATOM 594 C C . ARG A 1 78 ? -11.647 12.533 5.658 1.00 86.38 78 ARG A C 1
ATOM 596 O O . ARG A 1 78 ? -12.777 12.432 6.128 1.00 86.38 78 ARG A O 1
ATOM 603 N N . LEU A 1 79 ? -10.628 11.761 6.022 1.00 87.19 79 LEU A N 1
ATOM 604 C CA . LEU A 1 79 ? -10.742 10.709 7.029 1.00 87.19 79 LEU A CA 1
ATOM 605 C C . LEU A 1 79 ? -10.776 11.282 8.451 1.00 87.19 79 LEU A C 1
ATOM 607 O O . LEU A 1 79 ? -10.099 12.260 8.780 1.00 87.19 79 LEU A O 1
ATOM 611 N N . LYS A 1 80 ? -11.559 10.647 9.321 1.00 93.06 80 LYS A N 1
ATOM 612 C CA . LYS A 1 80 ? -11.516 10.860 10.771 1.00 93.06 80 LYS A CA 1
ATOM 613 C C . LYS A 1 80 ? -10.251 10.219 11.336 1.00 93.06 80 LYS A C 1
ATOM 615 O O . LYS A 1 80 ? -9.736 9.250 10.790 1.00 93.06 80 LYS A O 1
ATOM 620 N N . LYS A 1 81 ? -9.803 10.683 12.507 1.00 92.00 81 LYS A N 1
ATOM 621 C CA . LYS A 1 81 ? -8.593 10.168 13.179 1.00 92.00 81 LYS A CA 1
ATOM 622 C C . LYS A 1 81 ? -8.536 8.632 13.256 1.00 92.00 81 LYS A C 1
ATOM 624 O O . LYS A 1 81 ? -7.514 8.051 12.926 1.00 92.00 81 LYS A O 1
ATOM 629 N N . ARG A 1 82 ? -9.645 7.984 13.628 1.00 93.69 82 ARG A N 1
ATOM 630 C CA . ARG A 1 82 ? -9.740 6.513 13.719 1.00 93.69 82 ARG A CA 1
ATOM 631 C C . ARG A 1 82 ? -9.562 5.797 12.374 1.00 93.69 82 ARG A C 1
ATOM 633 O O . ARG A 1 82 ? -9.050 4.691 12.339 1.00 93.69 82 ARG A O 1
ATOM 640 N N . GLU A 1 83 ? -10.004 6.414 11.280 1.00 92.31 83 GLU A N 1
ATOM 641 C CA . GLU A 1 83 ? -9.897 5.848 9.929 1.00 92.31 83 GLU A CA 1
ATOM 642 C C . GLU A 1 83 ? -8.461 5.993 9.418 1.00 92.31 83 GLU A C 1
ATOM 644 O O . GLU A 1 83 ? -7.937 5.078 8.792 1.00 92.31 83 GLU A O 1
ATOM 649 N N . VAL A 1 84 ? -7.794 7.100 9.765 1.00 92.31 84 VAL A N 1
ATOM 650 C CA . VAL A 1 84 ? -6.355 7.280 9.523 1.00 92.31 84 VAL A CA 1
ATOM 651 C C . VAL A 1 84 ? -5.543 6.241 10.295 1.00 92.31 84 VAL A C 1
ATOM 653 O O . VAL A 1 84 ? -4.658 5.618 9.724 1.00 92.31 84 VAL A O 1
ATOM 656 N N . GLU A 1 85 ? -5.853 6.016 11.572 1.00 95.38 85 GLU A N 1
ATOM 657 C CA . GLU A 1 85 ? -5.189 4.994 12.391 1.00 95.38 85 GLU A CA 1
ATOM 658 C C . GLU A 1 85 ? -5.412 3.577 11.842 1.00 95.38 85 GLU A C 1
ATOM 660 O O . GLU A 1 85 ? -4.478 2.778 11.779 1.00 95.38 85 GLU A O 1
ATOM 665 N N . TYR A 1 86 ? -6.631 3.282 11.385 1.00 96.00 86 TYR A N 1
ATOM 666 C CA . TYR A 1 86 ? -6.957 2.019 10.727 1.00 96.00 86 TYR A CA 1
ATOM 667 C C . TYR A 1 86 ? -6.141 1.815 9.444 1.00 96.00 86 TYR A C 1
ATOM 669 O O . TYR A 1 86 ? -5.488 0.782 9.293 1.00 96.00 86 TYR A O 1
ATOM 677 N N . LEU A 1 87 ? -6.088 2.828 8.571 1.00 96.44 87 LEU A N 1
ATOM 678 C CA . LEU A 1 87 ? -5.255 2.795 7.369 1.00 96.44 87 LEU A CA 1
ATOM 679 C C . LEU A 1 87 ? -3.773 2.624 7.724 1.00 96.44 87 LEU A C 1
ATOM 681 O O . LEU A 1 87 ? -3.090 1.823 7.100 1.00 96.44 87 LEU A O 1
ATOM 685 N N . TYR A 1 88 ? -3.279 3.298 8.762 1.00 97.12 88 TYR A N 1
ATOM 686 C CA . TYR A 1 88 ? -1.886 3.175 9.193 1.00 97.12 88 TYR A CA 1
ATOM 687 C C . TYR A 1 88 ? -1.525 1.740 9.598 1.00 97.12 88 TYR A C 1
ATOM 689 O O . TYR A 1 88 ? -0.470 1.233 9.218 1.00 97.12 88 TYR A O 1
ATOM 697 N N . ARG A 1 89 ? -2.421 1.050 10.317 1.00 97.88 89 ARG A N 1
ATOM 698 C CA . ARG A 1 89 ? -2.244 -0.366 10.680 1.00 97.88 89 ARG A CA 1
ATOM 699 C C . ARG A 1 89 ? -2.233 -1.275 9.451 1.00 97.88 89 ARG A C 1
ATOM 701 O O . ARG A 1 89 ? -1.401 -2.177 9.382 1.00 97.88 89 ARG A O 1
ATOM 708 N N . ILE A 1 90 ? -3.105 -1.012 8.476 1.00 98.12 90 ILE A N 1
ATOM 709 C CA . ILE A 1 90 ? -3.115 -1.722 7.190 1.00 98.12 90 ILE A CA 1
ATOM 710 C C . ILE A 1 90 ? -1.784 -1.511 6.458 1.00 98.12 90 ILE A C 1
ATOM 712 O O . ILE A 1 90 ? -1.161 -2.481 6.037 1.00 98.12 90 ILE A O 1
ATOM 716 N N . ILE A 1 91 ? -1.301 -0.270 6.354 1.00 98.06 91 ILE A N 1
ATOM 717 C CA . ILE A 1 91 ? -0.027 0.040 5.689 1.00 98.06 91 ILE A CA 1
ATOM 718 C C . ILE A 1 91 ? 1.148 -0.637 6.379 1.00 98.06 91 ILE A C 1
ATOM 720 O O . ILE A 1 91 ? 1.988 -1.208 5.690 1.00 98.06 91 ILE A O 1
ATOM 724 N N . ALA A 1 92 ? 1.193 -0.642 7.710 1.00 97.56 92 ALA A N 1
ATOM 725 C CA . ALA A 1 92 ? 2.247 -1.334 8.443 1.00 97.56 92 ALA A CA 1
ATOM 726 C C . ALA A 1 92 ? 2.289 -2.838 8.103 1.00 97.56 92 ALA A C 1
ATOM 728 O O . ALA A 1 92 ? 3.366 -3.376 7.839 1.00 97.56 92 ALA A O 1
ATOM 729 N N . ALA A 1 93 ? 1.126 -3.497 8.043 1.00 98.00 93 ALA A N 1
ATOM 730 C CA . ALA A 1 93 ? 1.023 -4.906 7.660 1.00 98.00 93 ALA A CA 1
ATOM 731 C C . ALA A 1 93 ? 1.435 -5.141 6.196 1.00 98.00 93 ALA A C 1
ATOM 733 O O . ALA A 1 93 ? 2.215 -6.045 5.903 1.00 98.00 93 ALA A O 1
ATOM 734 N N . VAL A 1 94 ? 0.974 -4.286 5.279 1.00 98.00 94 VAL A N 1
ATOM 735 C CA . VAL A 1 94 ? 1.337 -4.363 3.858 1.00 98.00 94 VAL A CA 1
ATOM 736 C C . VAL A 1 94 ? 2.839 -4.166 3.667 1.00 98.00 94 VAL A C 1
ATOM 738 O O . VAL A 1 94 ? 3.457 -4.925 2.931 1.00 98.00 94 VAL A O 1
ATOM 741 N N . GLN A 1 95 ? 3.460 -3.201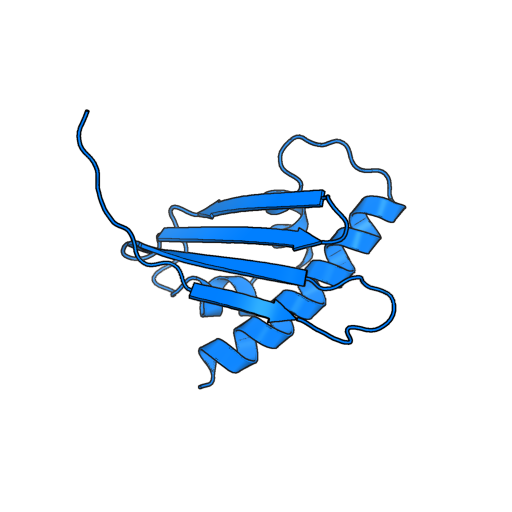 4.346 1.00 97.50 95 GLN A N 1
ATOM 742 C CA . GLN A 1 95 ? 4.905 -2.982 4.259 1.00 97.50 95 GLN A CA 1
ATOM 743 C C . GLN A 1 95 ? 5.707 -4.179 4.757 1.00 97.50 95 GLN A C 1
ATOM 745 O O . GLN A 1 95 ? 6.733 -4.500 4.163 1.00 97.50 95 GLN A O 1
ATOM 750 N N . GLN A 1 96 ? 5.249 -4.839 5.823 1.00 96.31 96 GLN A N 1
ATOM 751 C CA . GLN A 1 96 ? 5.888 -6.056 6.309 1.00 96.31 96 GLN A CA 1
ATOM 752 C C . GLN A 1 96 ? 5.870 -7.153 5.235 1.00 96.31 96 GLN A C 1
ATOM 754 O O . GLN A 1 96 ? 6.931 -7.665 4.887 1.00 96.31 96 GLN A O 1
ATOM 759 N N . ALA A 1 97 ? 4.715 -7.421 4.621 1.00 96.06 97 ALA A N 1
ATOM 760 C CA . ALA A 1 97 ? 4.638 -8.384 3.521 1.00 96.06 97 ALA A CA 1
ATOM 761 C C . ALA A 1 97 ? 5.462 -7.962 2.295 1.00 96.06 97 ALA A C 1
ATOM 763 O O . ALA A 1 97 ? 6.118 -8.793 1.676 1.00 96.06 97 ALA A O 1
ATOM 764 N N . MET A 1 98 ? 5.497 -6.671 1.949 1.00 95.50 98 MET A N 1
ATOM 765 C CA . MET A 1 98 ? 6.316 -6.200 0.825 1.00 95.50 98 MET A CA 1
ATOM 766 C C . MET A 1 98 ? 7.815 -6.393 1.070 1.00 95.50 98 MET A C 1
ATOM 768 O O . MET A 1 98 ? 8.543 -6.644 0.115 1.00 95.50 98 MET A O 1
ATOM 772 N N . ARG A 1 99 ? 8.292 -6.311 2.321 1.00 94.88 99 ARG A N 1
ATOM 773 C CA . ARG A 1 99 ? 9.693 -6.623 2.663 1.00 94.88 99 ARG A CA 1
ATOM 774 C C . ARG A 1 99 ? 10.009 -8.096 2.456 1.00 94.88 99 ARG A C 1
ATOM 776 O O . ARG A 1 99 ? 11.087 -8.412 1.969 1.00 94.88 99 ARG A O 1
ATOM 783 N N . GLU A 1 100 ? 9.076 -8.975 2.797 1.00 91.44 100 GLU A N 1
ATOM 784 C CA . GLU A 1 100 ? 9.218 -10.417 2.577 1.00 91.44 100 GLU A CA 1
ATOM 785 C C . GLU A 1 100 ? 9.240 -10.745 1.080 1.00 91.44 100 GLU A C 1
ATOM 787 O O . GLU A 1 100 ? 10.069 -11.533 0.642 1.00 91.44 100 GLU A O 1
ATOM 792 N N . VAL A 1 101 ? 8.406 -10.072 0.281 1.00 85.75 101 VAL A N 1
ATOM 793 C CA . VAL A 1 101 ? 8.387 -10.223 -1.183 1.00 85.75 101 VAL A CA 1
ATOM 794 C C . VAL A 1 101 ? 9.627 -9.622 -1.850 1.00 85.75 101 VAL A C 1
ATOM 796 O O . VAL A 1 101 ? 10.113 -10.178 -2.825 1.00 85.75 101 VAL A O 1
ATOM 799 N N . ALA A 1 102 ? 10.135 -8.488 -1.362 1.00 82.19 102 ALA A N 1
ATOM 800 C CA . ALA A 1 102 ? 11.314 -7.830 -1.932 1.00 82.19 102 ALA A CA 1
ATOM 801 C C . ALA A 1 102 ? 12.641 -8.486 -1.510 1.00 82.19 102 ALA A C 1
ATOM 803 O O . ALA A 1 102 ? 13.650 -8.311 -2.187 1.00 82.19 102 ALA A O 1
ATOM 804 N N . GLY A 1 103 ? 12.655 -9.185 -0.371 1.00 71.44 103 GLY A N 1
ATOM 805 C CA . GLY A 1 103 ? 13.812 -9.935 0.122 1.00 71.44 103 GLY A CA 1
ATOM 806 C C . GLY A 1 103 ? 13.894 -11.384 -0.374 1.00 71.44 103 GLY A C 1
ATOM 807 O O . GLY A 1 103 ? 14.913 -12.029 -0.122 1.00 71.44 103 GLY A O 1
ATOM 808 N N . ALA A 1 104 ? 12.845 -11.885 -1.032 1.00 53.75 104 ALA A N 1
ATOM 809 C CA . ALA A 1 104 ? 12.789 -13.193 -1.691 1.00 53.75 104 ALA A CA 1
ATOM 810 C C . ALA A 1 104 ? 13.269 -13.112 -3.149 1.00 53.75 104 ALA A C 1
ATOM 812 O O . ALA A 1 104 ? 13.903 -14.093 -3.600 1.00 53.75 104 ALA A O 1
#

Solvent-accessible surface area (backbone atoms only — not comparable to full-atom values): 6047 Å² total; per-residue (Å²): 140,86,87,81,91,74,77,67,53,73,50,70,51,68,91,50,88,95,54,63,60,34,41,40,36,41,25,72,75,51,94,11,20,24,37,47,35,40,34,43,83,95,42,75,36,58,42,76,44,83,71,45,84,74,38,54,51,44,52,41,56,42,70,46,58,65,67,59,51,45,53,52,39,49,56,91,59,88,71,53,74,70,54,49,53,50,47,47,55,51,49,56,53,51,27,53,52,23,43,56,63,61,74,104

Radius of gyration: 13.68 Å; Cα contacts (8 Å, |Δi|>4): 155; chains: 1; bounding box: 29×27×43 Å

pLDDT: mean 93.16, std 6.46, range [53.75, 98.44]

Mean predicted aligned error: 3.4 Å

Sequence (104 aa):
MRTEHRPAAAFVLLEVPGLDPINVITQDLGPSEGRLIIECFGQTWSYYWGAMGGQRLAEFVATSDPSYLCSKLQGCARLKKREVEYLYRIIAAVQQAMREVAGA

Nearest PDB structures (foldseek):
  7oxx-assembly1_A  TM=5.179E-01  e=6.233E+00  Homo sapiens
  8pty-assembly1_B  TM=5.174E-01  e=8.924E+00  Homo sapiens